Protein AF-A0A947TNJ2-F1 (afdb_monomer_lite)

Secondary structure (DSSP, 8-state):
--GGGG-HHHHHHHHHHHHHHHHHHHHHHHHHHHTT-SSHHHHHHHHHHHHHHHHHHTT---SSTHHHHHHH-

Foldseek 3Di:
DDVVVVPCVNPVVVVVVVVVCCVPVVVVQVVCVVVVVNCVVVVLQVQLVVLLVVCVVVVVCPPDDSSVVSNVD

Structure (mmCIF, N/CA/C/O backbone):
data_AF-A0A947TNJ2-F1
#
_entry.id   AF-A0A947TNJ2-F1
#
loop_
_atom_site.group_PDB
_atom_site.id
_atom_site.type_symbol
_atom_site.label_atom_id
_atom_site.label_alt_id
_atom_site.label_comp_id
_atom_site.label_asym_id
_atom_site.label_entity_id
_atom_site.label_seq_id
_atom_site.pdbx_PDB_ins_code
_atom_site.Cartn_x
_atom_site.Cartn_y
_atom_site.Cartn_z
_atom_site.occupancy
_atom_site.B_iso_or_equiv
_atom_site.auth_seq_id
_atom_site.auth_comp_id
_atom_site.auth_asym_id
_atom_site.auth_atom_id
_atom_site.pdbx_PDB_model_num
ATOM 1 N N . MET A 1 1 ? 15.875 24.069 -20.355 1.00 61.62 1 MET A N 1
ATOM 2 C CA . MET A 1 1 ? 15.356 22.688 -20.218 1.00 61.62 1 MET A CA 1
ATOM 3 C C . MET A 1 1 ? 16.559 21.763 -20.108 1.00 61.62 1 MET A C 1
ATOM 5 O O . MET A 1 1 ? 17.463 21.912 -20.919 1.00 61.62 1 MET A O 1
ATOM 9 N N . ASN A 1 2 ? 16.633 20.899 -19.091 1.00 80.88 2 ASN A N 1
ATOM 10 C CA . ASN A 1 2 ? 17.784 20.009 -18.909 1.00 80.88 2 ASN A CA 1
ATOM 11 C C . ASN A 1 2 ? 17.598 18.737 -19.749 1.00 80.88 2 ASN A C 1
ATOM 13 O O . ASN A 1 2 ? 16.809 17.869 -19.386 1.00 80.88 2 ASN A O 1
ATOM 17 N N . LEU A 1 3 ? 18.313 18.637 -20.868 1.00 81.44 3 LEU A N 1
ATOM 18 C CA . LEU A 1 3 ? 18.245 17.489 -21.779 1.00 81.44 3 LEU A CA 1
ATOM 19 C C . LEU A 1 3 ? 18.750 16.190 -21.128 1.00 81.44 3 LEU A C 1
ATOM 21 O O . LEU A 1 3 ? 18.303 15.117 -21.513 1.00 81.44 3 LEU A O 1
ATOM 25 N N . ALA A 1 4 ? 19.594 16.277 -20.092 1.00 80.25 4 ALA A N 1
ATOM 26 C CA . ALA A 1 4 ? 20.064 15.110 -19.343 1.00 80.25 4 ALA A CA 1
ATOM 27 C C . ALA A 1 4 ? 18.948 14.417 -18.537 1.00 80.25 4 ALA A C 1
ATOM 29 O O . ALA A 1 4 ? 19.047 13.234 -18.239 1.00 80.25 4 ALA A O 1
ATOM 30 N N . ALA A 1 5 ? 17.855 15.121 -18.214 1.00 79.56 5 ALA A N 1
ATOM 31 C CA . ALA A 1 5 ? 16.693 14.509 -17.565 1.00 79.56 5 ALA A CA 1
ATOM 32 C C . ALA A 1 5 ? 15.888 13.600 -18.516 1.00 79.56 5 ALA A C 1
ATOM 34 O O . ALA A 1 5 ? 15.058 12.819 -18.059 1.00 79.56 5 ALA A O 1
ATOM 35 N N . LEU A 1 6 ? 16.124 13.708 -19.829 1.00 85.38 6 LEU A N 1
ATOM 36 C CA . LEU A 1 6 ? 15.508 12.871 -20.858 1.00 85.38 6 LEU A CA 1
ATOM 37 C C . LEU A 1 6 ? 16.390 11.680 -21.252 1.00 85.38 6 LEU A C 1
ATOM 39 O O . LEU A 1 6 ? 16.105 11.028 -22.254 1.00 85.38 6 LEU A O 1
ATOM 43 N N . ASP A 1 7 ? 17.457 11.403 -20.495 1.00 89.19 7 ASP A N 1
ATOM 44 C CA . ASP A 1 7 ? 18.327 10.258 -20.747 1.00 89.19 7 ASP A CA 1
ATOM 45 C C . ASP A 1 7 ? 17.502 8.952 -20.721 1.00 89.19 7 ASP A C 1
ATOM 47 O O . ASP A 1 7 ? 16.907 8.614 -19.687 1.00 89.19 7 ASP A O 1
ATOM 51 N N . PRO A 1 8 ? 17.451 8.198 -21.838 1.00 87.81 8 PRO A N 1
ATOM 52 C CA . PRO A 1 8 ? 16.716 6.943 -21.912 1.00 87.81 8 PRO A CA 1
ATOM 53 C C . PRO A 1 8 ? 17.134 5.943 -20.834 1.00 87.81 8 PRO A C 1
ATOM 55 O O . PRO A 1 8 ? 16.281 5.211 -20.340 1.0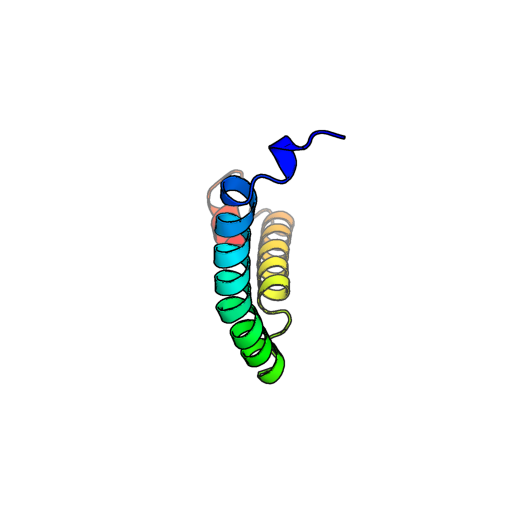0 87.81 8 PRO A O 1
ATOM 58 N N . GLY A 1 9 ? 18.406 5.924 -20.424 1.00 89.19 9 GLY A N 1
ATOM 59 C CA . GLY A 1 9 ? 18.876 5.034 -19.361 1.00 89.19 9 GLY A CA 1
ATOM 60 C C . GLY A 1 9 ? 18.262 5.360 -17.997 1.00 89.19 9 GLY A C 1
ATOM 61 O O . GLY A 1 9 ? 17.972 4.454 -17.216 1.00 89.19 9 GLY A O 1
ATOM 62 N N . LEU A 1 10 ? 18.001 6.643 -17.735 1.00 89.44 10 LEU A N 1
ATOM 63 C CA . LEU A 1 10 ? 17.394 7.120 -16.494 1.00 89.44 10 LEU A CA 1
ATOM 64 C C . LEU A 1 10 ? 15.878 6.868 -16.463 1.00 89.44 10 LEU A C 1
ATOM 66 O O . LEU A 1 10 ? 15.316 6.606 -15.402 1.00 89.44 10 LEU A O 1
ATOM 70 N N . LEU A 1 11 ? 15.215 6.940 -17.622 1.00 91.94 11 LEU A N 1
ATOM 71 C CA . LEU A 1 11 ? 13.756 6.837 -17.735 1.00 91.94 11 LEU A CA 1
ATOM 72 C C . LEU A 1 11 ? 13.256 5.408 -17.978 1.00 91.94 11 LEU A C 1
ATOM 74 O O . LEU A 1 11 ? 12.203 5.028 -17.463 1.00 91.94 11 LEU A O 1
ATOM 78 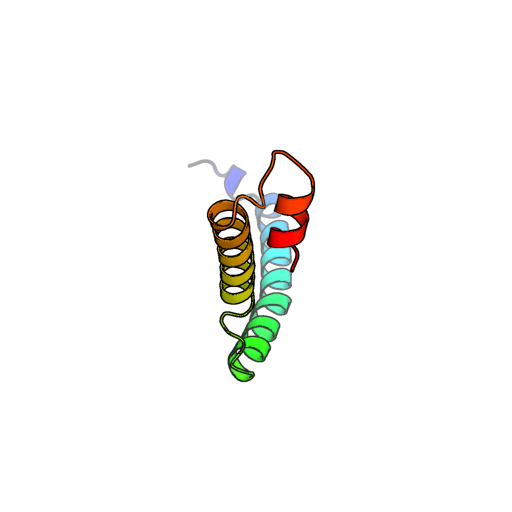N N . LEU A 1 12 ? 13.994 4.603 -18.745 1.00 94.56 12 LEU A N 1
ATOM 79 C CA . LEU A 1 12 ? 13.532 3.292 -19.202 1.00 94.56 12 LEU A CA 1
ATOM 80 C C . LEU A 1 12 ? 13.382 2.293 -18.050 1.00 94.56 12 LEU A C 1
ATOM 82 O O . LEU A 1 12 ? 12.376 1.589 -17.978 1.00 94.56 12 LEU A O 1
ATOM 86 N N . TRP A 1 13 ? 14.349 2.240 -17.131 1.00 94.12 13 TRP A N 1
ATOM 87 C CA . TRP A 1 13 ? 14.313 1.290 -16.015 1.00 94.12 13 TRP A CA 1
ATOM 88 C C . TRP A 1 13 ? 13.150 1.551 -15.046 1.00 94.12 13 TRP A C 1
ATOM 90 O O . TRP A 1 13 ? 12.370 0.621 -14.817 1.00 94.12 13 TRP A O 1
ATOM 100 N N . PRO A 1 14 ? 12.944 2.780 -14.526 1.00 94.31 14 PRO A N 1
ATOM 101 C CA . PRO A 1 14 ? 11.769 3.085 -13.712 1.00 94.31 14 PRO A CA 1
ATOM 102 C C . PRO A 1 14 ? 10.456 2.846 -14.456 1.00 94.31 14 PRO A C 1
ATOM 104 O O . PRO A 1 14 ? 9.493 2.379 -13.851 1.00 94.31 14 PRO A O 1
ATOM 107 N N . PHE A 1 15 ? 10.414 3.115 -15.764 1.00 95.19 15 PHE A N 1
ATOM 108 C CA . PHE A 1 15 ? 9.229 2.863 -16.577 1.00 95.19 15 PHE A CA 1
ATOM 109 C C . PHE A 1 15 ? 8.886 1.368 -16.645 1.00 95.19 15 PHE A C 1
ATOM 111 O O . PHE A 1 15 ? 7.745 0.992 -16.381 1.00 95.19 15 PHE A O 1
ATOM 118 N N . ILE A 1 16 ? 9.867 0.501 -16.917 1.00 97.00 16 ILE A N 1
ATOM 119 C CA . ILE A 1 16 ? 9.671 -0.959 -16.944 1.00 97.00 16 ILE A CA 1
ATOM 120 C C . ILE A 1 16 ? 9.221 -1.477 -15.575 1.00 97.00 16 ILE A C 1
ATOM 122 O O . ILE A 1 16 ? 8.277 -2.265 -15.494 1.00 97.00 16 ILE A O 1
ATOM 126 N N . VAL A 1 17 ? 9.859 -1.019 -14.494 1.00 96.44 17 VAL A N 1
ATOM 127 C CA . VAL A 1 17 ? 9.462 -1.392 -13.128 1.00 96.44 17 VAL A CA 1
ATOM 128 C C . VAL A 1 17 ? 8.035 -0.926 -12.839 1.00 96.44 17 VAL A C 1
ATOM 130 O O . VAL A 1 17 ? 7.231 -1.709 -12.337 1.00 96.44 17 VAL A O 1
ATOM 133 N N . GLY A 1 18 ? 7.684 0.304 -13.218 1.00 95.50 18 GLY A N 1
ATOM 134 C CA . GLY A 1 18 ? 6.328 0.835 -13.097 1.00 95.50 18 GLY A CA 1
ATOM 135 C C . GLY A 1 18 ? 5.300 -0.017 -13.842 1.00 95.50 18 GLY A C 1
ATOM 136 O O . GLY A 1 18 ? 4.256 -0.345 -13.279 1.00 95.50 18 GLY A O 1
ATOM 137 N N . LEU A 1 19 ? 5.612 -0.457 -15.065 1.00 97.00 19 LEU A N 1
ATOM 138 C CA . LEU A 1 19 ? 4.753 -1.367 -15.828 1.00 97.00 19 LEU A CA 1
ATOM 139 C C . LEU A 1 19 ? 4.592 -2.731 -15.144 1.00 97.00 19 LEU A C 1
ATOM 141 O O . LEU A 1 19 ? 3.477 -3.242 -15.081 1.00 97.00 19 LEU A O 1
ATOM 145 N N . LEU A 1 20 ? 5.664 -3.302 -14.592 1.00 96.69 20 LEU A N 1
ATOM 146 C CA . LEU A 1 20 ? 5.625 -4.553 -13.820 1.00 96.69 20 LEU A CA 1
ATOM 147 C C . LEU A 1 20 ? 4.764 -4.426 -12.553 1.00 96.69 20 LEU A C 1
ATOM 149 O O . LEU A 1 20 ? 3.940 -5.298 -12.256 1.00 96.69 20 LEU A O 1
ATOM 153 N N . VAL A 1 21 ? 4.913 -3.322 -11.821 1.00 96.81 21 VAL A N 1
ATOM 154 C CA . VAL A 1 21 ? 4.099 -3.015 -10.637 1.00 96.81 21 VAL A CA 1
ATOM 155 C C . VAL A 1 21 ? 2.627 -2.869 -11.025 1.00 96.81 21 VAL A C 1
ATOM 157 O O . VAL A 1 21 ? 1.773 -3.504 -10.407 1.00 96.81 21 VAL A O 1
ATOM 160 N N . LEU A 1 22 ? 2.312 -2.118 -12.085 1.00 95.12 22 LEU A N 1
ATOM 161 C CA . LEU A 1 22 ? 0.937 -1.986 -12.579 1.00 95.12 22 LEU A CA 1
ATOM 162 C C . LEU A 1 22 ? 0.356 -3.335 -13.022 1.00 95.12 22 LEU A C 1
ATOM 164 O O . LEU A 1 22 ? -0.774 -3.666 -12.656 1.00 95.12 22 LEU A O 1
ATOM 168 N N . ALA A 1 23 ?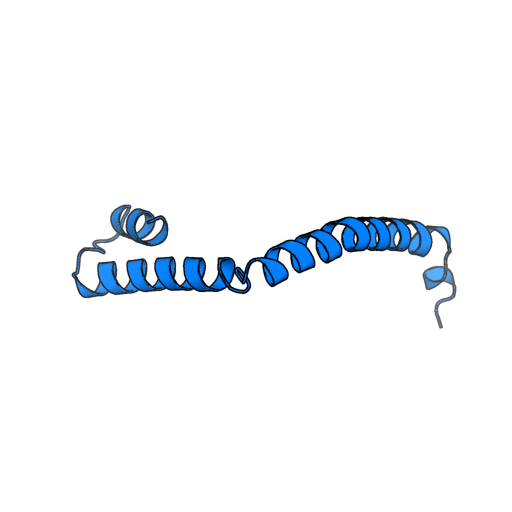 1.133 -4.132 -13.758 1.00 96.19 23 ALA A N 1
ATOM 169 C CA . ALA A 1 23 ? 0.723 -5.447 -14.246 1.00 96.19 23 ALA A CA 1
ATOM 170 C C . ALA A 1 23 ? 0.385 -6.424 -13.112 1.00 96.19 23 ALA A C 1
ATOM 172 O O . ALA A 1 23 ? -0.416 -7.335 -13.303 1.00 96.19 23 ALA A O 1
ATOM 173 N N . THR A 1 24 ? 0.961 -6.236 -11.925 1.00 94.25 24 THR A N 1
ATOM 174 C CA . THR A 1 24 ? 0.699 -7.087 -10.758 1.00 94.25 24 THR A CA 1
ATOM 175 C C . THR A 1 24 ? -0.407 -6.522 -9.872 1.00 94.25 24 THR A C 1
ATOM 177 O O . THR A 1 24 ? -1.346 -7.243 -9.529 1.00 94.25 24 THR A O 1
ATOM 180 N N . HIS A 1 25 ? -0.360 -5.231 -9.550 1.00 91.00 25 HIS A N 1
ATOM 181 C CA . HIS A 1 25 ? -1.246 -4.614 -8.562 1.00 91.00 25 HIS A CA 1
ATOM 182 C C . HIS A 1 25 ? -2.648 -4.332 -9.111 1.00 91.00 25 HIS A C 1
ATOM 184 O O . HIS A 1 25 ? -3.629 -4.522 -8.391 1.00 91.00 25 HIS A O 1
ATOM 190 N N . VAL A 1 26 ? -2.783 -3.948 -10.386 1.00 91.94 26 VAL A N 1
ATOM 191 C CA . VAL A 1 26 ? -4.100 -3.640 -10.973 1.00 91.94 26 VAL A CA 1
ATOM 192 C C . VAL A 1 26 ? -4.983 -4.893 -11.078 1.00 91.94 26 VAL A C 1
ATOM 194 O O . VAL A 1 26 ? -6.130 -4.843 -10.624 1.00 91.94 26 VAL A O 1
ATOM 197 N N . PRO A 1 27 ? -4.512 -6.049 -11.593 1.00 89.31 27 PRO A N 1
ATOM 198 C CA . PRO A 1 27 ? -5.330 -7.261 -11.625 1.00 89.31 27 PRO A CA 1
ATOM 199 C C . PRO A 1 27 ? -5.672 -7.784 -10.229 1.00 89.31 27 PRO A C 1
ATOM 201 O O . PRO A 1 27 ? -6.793 -8.247 -10.019 1.00 89.31 27 PRO A O 1
ATOM 204 N N . LEU A 1 28 ? -4.741 -7.698 -9.273 1.00 85.56 28 LEU A N 1
ATOM 205 C CA . LEU A 1 28 ? -4.995 -8.048 -7.872 1.00 85.56 28 LEU A CA 1
ATOM 206 C C . LEU A 1 28 ? -6.078 -7.151 -7.261 1.00 85.56 28 LEU A C 1
ATOM 208 O O . LEU A 1 28 ? -7.052 -7.673 -6.721 1.00 85.56 28 LEU A O 1
ATOM 212 N N . GLY A 1 29 ? -5.982 -5.832 -7.443 1.00 84.56 29 GLY A N 1
ATOM 213 C CA . GLY A 1 29 ? -6.996 -4.874 -6.997 1.00 84.56 29 GLY A CA 1
ATOM 214 C C . GLY A 1 29 ? -8.370 -5.143 -7.611 1.00 84.56 29 GLY A C 1
ATOM 215 O O . GLY A 1 29 ? -9.378 -5.130 -6.908 1.00 84.56 29 GLY A O 1
ATOM 216 N N . ARG A 1 30 ? -8.432 -5.509 -8.899 1.00 84.62 30 ARG A N 1
ATOM 217 C CA . ARG A 1 30 ? -9.691 -5.918 -9.549 1.00 84.62 30 ARG A CA 1
ATOM 218 C C . ARG A 1 30 ? -10.296 -7.179 -8.931 1.00 84.62 30 ARG A C 1
ATOM 220 O O . ARG A 1 30 ? -11.514 -7.244 -8.783 1.00 84.62 30 ARG A O 1
ATOM 227 N N . ARG A 1 31 ? -9.479 -8.171 -8.552 1.00 86.06 31 ARG A N 1
ATOM 228 C CA . ARG A 1 31 ? -9.961 -9.379 -7.849 1.00 86.06 31 ARG A CA 1
ATOM 229 C C . ARG A 1 31 ? -10.521 -9.035 -6.469 1.00 86.06 31 ARG A C 1
ATOM 231 O O . ARG A 1 31 ? -11.519 -9.620 -6.065 1.00 86.06 31 ARG A O 1
ATOM 238 N N . VAL A 1 32 ? -9.890 -8.101 -5.763 1.00 79.12 32 VAL A N 1
ATOM 239 C CA . VAL A 1 32 ? -10.334 -7.616 -4.449 1.00 79.12 32 VAL A CA 1
ATOM 240 C C . VAL A 1 32 ? -11.656 -6.844 -4.570 1.00 79.12 32 VAL A C 1
ATOM 242 O O . VAL A 1 32 ? -12.599 -7.141 -3.835 1.00 79.12 32 VAL A O 1
ATOM 245 N N . LEU A 1 33 ? -11.784 -5.965 -5.574 1.00 80.12 33 LEU A N 1
ATOM 246 C CA . LEU A 1 33 ? -13.035 -5.267 -5.903 1.00 80.12 33 LEU A CA 1
ATOM 247 C C . LEU A 1 33 ? -14.171 -6.232 -6.260 1.00 80.12 33 LEU A C 1
ATOM 249 O O . LEU A 1 33 ? -15.280 -6.082 -5.760 1.00 80.12 33 LEU A O 1
ATOM 253 N N . ALA A 1 34 ? -13.895 -7.249 -7.081 1.00 82.44 34 ALA A N 1
ATOM 254 C CA . ALA A 1 34 ? -14.890 -8.247 -7.481 1.00 82.44 34 ALA A CA 1
ATOM 255 C C . ALA A 1 34 ? -15.402 -9.096 -6.305 1.00 82.44 34 ALA A C 1
ATOM 257 O O . ALA A 1 34 ? -16.506 -9.630 -6.363 1.00 82.44 34 ALA A O 1
ATOM 258 N N . ARG A 1 35 ? -14.611 -9.216 -5.234 1.00 81.19 35 ARG A N 1
ATOM 259 C CA . ARG A 1 35 ? -15.00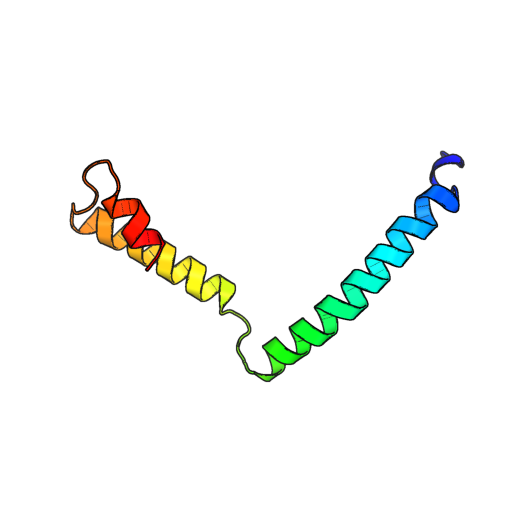0 -9.901 -3.994 1.00 81.19 35 ARG A CA 1
ATOM 260 C C . ARG A 1 35 ? -15.737 -8.981 -3.014 1.00 81.19 35 ARG A C 1
ATOM 262 O O . ARG A 1 35 ? -16.120 -9.441 -1.947 1.00 81.19 35 ARG A O 1
ATOM 269 N N . GLY A 1 36 ? -15.912 -7.698 -3.345 1.00 72.94 36 GLY A N 1
ATOM 270 C CA . GLY A 1 36 ? -16.529 -6.703 -2.462 1.00 72.94 36 GLY A CA 1
ATOM 271 C C . GLY A 1 36 ? -15.658 -6.302 -1.266 1.00 72.94 36 GLY A C 1
ATOM 272 O O . GLY A 1 36 ? -16.105 -5.559 -0.400 1.00 72.94 36 GLY A O 1
ATOM 273 N N . ILE A 1 37 ? -14.399 -6.748 -1.222 1.00 73.31 37 ILE A N 1
ATOM 274 C CA . ILE A 1 37 ? -13.457 -6.507 -0.120 1.00 73.31 37 ILE A CA 1
ATOM 275 C C . ILE A 1 37 ? -12.708 -5.191 -0.395 1.00 73.31 37 ILE A C 1
ATOM 277 O O . ILE A 1 37 ? -11.490 -5.151 -0.472 1.00 73.31 37 ILE A O 1
ATOM 281 N N . ILE A 1 38 ? -13.429 -4.099 -0.651 1.00 67.56 38 ILE A N 1
ATOM 282 C CA . ILE A 1 38 ? -12.822 -2.843 -1.141 1.00 67.56 38 ILE A CA 1
ATOM 283 C C . ILE A 1 38 ? -12.148 -2.061 -0.001 1.00 67.56 38 ILE A C 1
ATOM 285 O O . ILE A 1 38 ? -11.211 -1.305 -0.231 1.00 67.56 38 ILE A O 1
ATOM 289 N N . PHE A 1 39 ? -12.586 -2.292 1.238 1.00 68.06 39 PHE A N 1
ATOM 290 C CA . PHE A 1 39 ? -12.189 -1.510 2.407 1.00 68.06 39 PHE A CA 1
ATOM 291 C C . PHE A 1 39 ? -11.719 -2.366 3.578 1.00 68.06 39 PHE A C 1
ATOM 293 O O . PHE A 1 39 ? -11.771 -1.892 4.702 1.00 68.06 39 PHE A O 1
ATOM 300 N N . LEU A 1 40 ? -11.265 -3.606 3.360 1.00 70.12 40 LEU A N 1
ATOM 301 C CA . LEU A 1 40 ? -10.720 -4.405 4.469 1.00 70.12 40 LEU A CA 1
ATOM 302 C C . LEU A 1 40 ? -9.595 -3.652 5.180 1.00 70.12 40 LEU A C 1
ATOM 304 O O . LEU A 1 40 ? -9.586 -3.606 6.396 1.00 70.12 40 LEU A O 1
ATOM 308 N N . ASP A 1 41 ? -8.707 -3.009 4.426 1.00 77.06 41 ASP A N 1
ATOM 309 C CA . ASP A 1 41 ? -7.579 -2.264 4.987 1.00 77.06 41 ASP A CA 1
ATOM 310 C C . ASP A 1 41 ? -8.048 -1.081 5.858 1.00 77.06 41 ASP A C 1
ATOM 312 O O . ASP A 1 41 ? -7.678 -0.955 7.022 1.00 77.06 41 ASP A O 1
ATOM 316 N N . LEU A 1 42 ? -8.987 -0.278 5.342 1.00 79.19 42 LEU A N 1
ATOM 317 C CA . LEU A 1 42 ? -9.584 0.836 6.084 1.00 79.19 42 LEU A CA 1
ATOM 318 C C . LEU A 1 42 ? -10.422 0.356 7.283 1.00 79.19 42 LEU A C 1
ATOM 320 O O . LEU A 1 42 ? -10.382 0.972 8.341 1.00 79.19 42 LEU A O 1
ATOM 324 N N . ALA A 1 43 ? -11.163 -0.743 7.141 1.00 83.56 43 ALA A N 1
ATOM 325 C CA . ALA A 1 43 ? -11.987 -1.321 8.199 1.00 83.56 43 ALA A CA 1
ATOM 326 C C . ALA A 1 43 ? -11.135 -1.936 9.317 1.00 83.56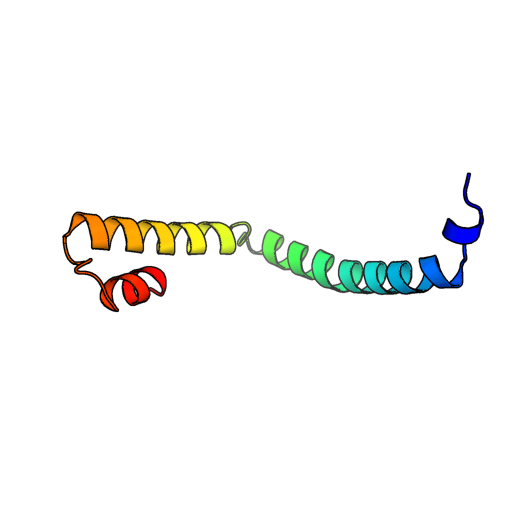 43 ALA A C 1
ATOM 328 O O . ALA A 1 43 ? -11.471 -1.778 10.485 1.00 83.56 43 ALA A O 1
ATOM 329 N N . VAL A 1 44 ? -10.016 -2.584 8.981 1.00 82.38 44 VAL A N 1
ATOM 330 C CA . VAL A 1 44 ? -9.054 -3.116 9.957 1.00 82.38 44 VAL A CA 1
ATOM 331 C C . VAL A 1 44 ? -8.341 -1.972 10.677 1.00 82.38 44 VAL A C 1
ATOM 333 O O . VAL A 1 44 ? -8.258 -1.993 11.901 1.00 82.38 44 VAL A O 1
ATOM 336 N N . ALA A 1 45 ? -7.919 -0.926 9.959 1.00 86.00 45 ALA A N 1
ATOM 337 C CA . ALA A 1 45 ? -7.366 0.275 10.585 1.00 86.00 45 ALA A CA 1
ATOM 338 C C . ALA A 1 45 ? -8.377 0.942 11.539 1.00 86.00 45 ALA A C 1
ATOM 340 O O . ALA A 1 45 ? -8.014 1.362 12.635 1.00 86.00 45 ALA A O 1
ATOM 341 N N . GLN A 1 46 ? -9.657 1.004 11.157 1.00 89.69 46 GLN A N 1
ATOM 342 C CA . GLN A 1 46 ? -10.725 1.537 12.009 1.00 89.69 46 GLN A CA 1
ATOM 343 C C . GLN A 1 46 ? -11.007 0.658 13.227 1.00 89.69 46 GLN A C 1
ATOM 345 O O . GLN A 1 46 ? -11.235 1.197 14.308 1.00 89.69 46 GLN A O 1
ATOM 350 N N . LEU A 1 47 ? -10.970 -0.667 13.075 1.00 87.00 47 LEU A N 1
ATOM 351 C CA . LEU A 1 47 ? -11.142 -1.607 14.179 1.00 87.00 47 LEU A CA 1
ATOM 352 C C . LEU A 1 47 ? -10.011 -1.461 15.208 1.00 87.00 47 LEU A C 1
ATOM 354 O O . LEU A 1 47 ? -10.293 -1.324 16.395 1.00 87.00 47 LEU A O 1
ATOM 358 N N . ALA A 1 48 ? -8.761 -1.366 14.749 1.00 87.94 48 ALA A N 1
ATOM 359 C CA . ALA A 1 48 ? -7.603 -1.129 15.610 1.00 87.94 48 ALA A CA 1
ATOM 360 C C . ALA A 1 48 ? -7.694 0.223 16.342 1.00 87.94 48 ALA A C 1
ATOM 362 O O . ALA A 1 48 ? -7.480 0.301 17.553 1.00 87.94 48 ALA A O 1
ATOM 363 N N . VAL A 1 49 ? -8.066 1.300 15.635 1.00 88.38 49 VAL A N 1
ATOM 364 C CA . VAL A 1 49 ? -8.278 2.624 16.251 1.00 88.38 49 VAL A CA 1
ATOM 365 C C . VAL A 1 49 ? -9.408 2.580 17.281 1.00 88.38 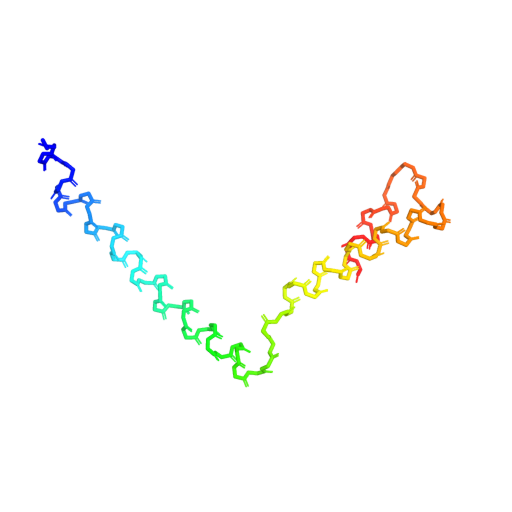49 VAL A C 1
ATOM 367 O O . VAL A 1 49 ? -9.270 3.144 18.366 1.00 88.38 49 VAL A O 1
ATOM 370 N N . PHE A 1 50 ? -10.509 1.891 16.980 1.00 88.75 50 PHE A N 1
ATOM 371 C CA . PHE A 1 50 ? -11.608 1.694 17.922 1.00 88.75 50 PHE A CA 1
ATOM 372 C C . PHE A 1 50 ? -11.155 0.924 19.172 1.00 88.75 50 PHE A C 1
ATOM 374 O O . PHE A 1 50 ? -11.484 1.342 20.282 1.00 88.75 50 PHE A O 1
ATOM 381 N N . GLY A 1 51 ? -10.348 -0.129 19.015 1.00 84.69 51 GLY A N 1
ATOM 382 C CA . GLY A 1 51 ? -9.746 -0.878 20.123 1.00 84.69 51 GLY A CA 1
ATOM 383 C C . GLY A 1 51 ? -8.879 -0.002 21.032 1.00 84.69 51 GLY A C 1
ATOM 384 O O . GLY A 1 51 ? -9.037 -0.036 22.254 1.00 84.69 51 GLY A O 1
ATOM 385 N N . VAL A 1 52 ? -8.036 0.860 20.452 1.00 82.50 52 VAL A N 1
ATOM 386 C CA . VAL A 1 52 ? -7.217 1.830 21.203 1.00 82.50 52 VAL A CA 1
ATOM 387 C C . VAL A 1 52 ? -8.086 2.819 21.987 1.00 82.50 52 VAL A C 1
ATOM 389 O O . VAL A 1 52 ? -7.848 3.039 23.176 1.00 82.50 52 VAL A O 1
ATOM 392 N N . VAL A 1 53 ? -9.116 3.391 21.354 1.00 86.00 53 VAL A N 1
ATOM 393 C CA . VAL A 1 53 ? -10.037 4.335 22.013 1.00 86.00 53 VAL A CA 1
ATOM 394 C C . VAL A 1 53 ? -10.820 3.649 23.137 1.00 86.00 53 VAL A C 1
ATOM 396 O O . VAL A 1 53 ? -10.969 4.228 24.211 1.00 86.00 53 VAL A O 1
ATOM 399 N N . ALA A 1 54 ? -11.276 2.412 22.930 1.00 86.31 54 ALA A N 1
ATOM 400 C CA . ALA A 1 54 ? -11.992 1.636 23.938 1.00 86.31 54 ALA A CA 1
ATOM 401 C C . ALA A 1 54 ? -11.101 1.281 25.141 1.00 86.31 54 ALA A C 1
ATOM 403 O O . ALA A 1 54 ? -11.529 1.438 26.284 1.00 86.31 54 ALA A O 1
ATOM 404 N N . ALA A 1 55 ? -9.854 0.863 24.906 1.00 84.12 55 ALA A N 1
ATOM 405 C CA . ALA A 1 55 ? -8.893 0.588 25.974 1.00 84.12 55 ALA A CA 1
ATOM 406 C C . ALA A 1 55 ? -8.593 1.839 26.814 1.00 84.12 55 ALA A C 1
ATOM 408 O O . ALA A 1 55 ? -8.491 1.752 28.037 1.00 84.12 55 ALA A O 1
ATOM 409 N N . HIS A 1 56 ? -8.506 3.006 26.170 1.00 79.81 56 HIS A N 1
ATOM 410 C CA . HIS A 1 56 ? -8.313 4.276 26.864 1.00 79.81 56 HIS A CA 1
ATOM 411 C C . HIS A 1 56 ? -9.566 4.712 27.641 1.00 79.81 56 HIS A C 1
ATOM 413 O O . HIS A 1 56 ? -9.460 5.139 28.785 1.00 79.81 56 HIS A O 1
ATOM 419 N N . ALA A 1 57 ? -10.763 4.534 27.070 1.00 84.75 57 ALA A N 1
ATOM 420 C CA . ALA A 1 57 ? -12.030 4.880 27.720 1.00 84.75 57 ALA A CA 1
ATOM 421 C C . ALA A 1 57 ? -12.348 4.013 28.952 1.00 84.75 57 ALA A C 1
ATOM 423 O O . ALA A 1 57 ? -13.040 4.467 29.861 1.00 84.75 57 ALA A O 1
ATOM 424 N N . LEU A 1 58 ? -11.859 2.772 28.982 1.00 84.69 58 LEU A N 1
ATOM 425 C CA . LEU A 1 58 ? -12.040 1.841 30.098 1.00 84.69 58 LEU A CA 1
ATOM 426 C C . LEU A 1 58 ? -10.933 1.943 31.160 1.00 84.69 58 LEU A C 1
ATOM 428 O O . LEU A 1 58 ? -10.886 1.099 32.051 1.00 84.69 58 LEU A O 1
ATOM 432 N N . ASP A 1 59 ? -10.032 2.928 31.048 1.00 73.31 59 ASP A N 1
ATOM 433 C CA . ASP A 1 59 ? -8.842 3.089 31.903 1.00 73.31 59 ASP A CA 1
ATOM 434 C C . ASP A 1 59 ? -7.935 1.836 31.931 1.00 73.31 59 ASP A C 1
ATOM 436 O O . ASP A 1 59 ? -7.071 1.658 32.784 1.00 73.31 59 ASP A O 1
ATOM 440 N N . LEU A 1 60 ? -8.107 0.946 30.945 1.00 65.62 60 LEU A N 1
ATOM 441 C CA . LEU A 1 60 ? -7.273 -0.241 30.735 1.00 65.62 60 LEU A CA 1
ATOM 442 C C . LEU A 1 60 ? -5.911 0.139 30.136 1.00 65.62 60 LEU A C 1
ATOM 444 O O . LEU A 1 60 ? -4.984 -0.670 30.108 1.00 65.62 60 LEU A O 1
ATOM 448 N N . ALA A 1 61 ? -5.793 1.379 29.664 1.00 58.72 61 ALA A N 1
ATOM 449 C CA . ALA A 1 61 ? -4.581 2.007 29.175 1.00 58.72 61 ALA A CA 1
ATOM 450 C C . ALA A 1 61 ? -3.772 2.644 30.319 1.00 58.72 61 ALA A C 1
ATOM 452 O O . ALA A 1 61 ? -3.414 3.816 30.247 1.00 58.72 61 ALA A O 1
ATOM 453 N N . ALA A 1 62 ? -3.462 1.878 31.366 1.00 58.06 62 ALA A N 1
ATOM 454 C CA . ALA A 1 62 ? -2.329 2.222 32.218 1.00 58.06 62 ALA A CA 1
ATOM 455 C C . ALA A 1 62 ? -1.053 2.075 31.370 1.00 58.06 62 ALA A C 1
ATOM 457 O O . ALA A 1 62 ? -0.869 1.037 30.730 1.00 58.06 62 ALA A O 1
ATOM 458 N N . ASP A 1 63 ? -0.224 3.122 31.320 1.00 59.84 63 ASP A N 1
ATOM 459 C CA . ASP A 1 63 ? 0.982 3.251 30.487 1.00 59.84 63 ASP A CA 1
ATOM 460 C C . ASP A 1 63 ? 1.724 1.914 30.269 1.00 59.84 63 ASP A C 1
ATOM 462 O O . ASP A 1 63 ? 2.440 1.428 31.147 1.00 59.84 63 ASP A O 1
ATOM 466 N N . GLY A 1 64 ? 1.553 1.285 29.096 1.00 69.44 64 GLY A N 1
ATOM 467 C CA . GLY A 1 64 ? 2.223 0.016 28.805 1.00 69.44 64 GLY A CA 1
ATOM 468 C C . GLY A 1 64 ? 1.586 -0.881 27.741 1.00 69.44 64 GLY A C 1
ATOM 469 O O . GLY A 1 64 ? 0.733 -0.478 26.947 1.00 69.44 64 GLY A O 1
ATOM 470 N N . TRP A 1 65 ? 2.024 -2.145 27.764 1.00 65.81 65 TRP A N 1
ATOM 471 C CA . TRP A 1 65 ? 1.668 -3.238 26.846 1.00 65.81 65 TRP A CA 1
ATOM 472 C C . TRP A 1 65 ? 0.162 -3.491 26.581 1.00 65.81 65 TRP A C 1
ATOM 474 O O . TRP A 1 65 ? -0.132 -3.992 25.491 1.00 65.81 65 TRP A O 1
ATOM 484 N N . PRO A 1 66 ? -0.810 -3.126 27.453 1.00 65.88 66 PRO A N 1
ATOM 485 C CA . PRO A 1 66 ? -2.233 -3.327 27.158 1.00 65.88 66 PRO A CA 1
ATOM 486 C C . PRO A 1 66 ? -2.734 -2.511 25.958 1.00 65.88 66 PRO A C 1
ATOM 488 O O . PRO A 1 66 ? -3.595 -2.974 25.213 1.00 65.88 66 PRO A O 1
ATOM 491 N N . THR A 1 67 ? -2.158 -1.328 25.711 1.00 62.72 67 THR A N 1
ATOM 492 C CA . THR A 1 67 ? -2.534 -0.484 24.560 1.00 62.72 67 THR A CA 1
ATOM 493 C C . THR A 1 67 ? -2.078 -1.069 23.222 1.00 62.72 67 THR A C 1
ATOM 495 O O . THR A 1 67 ? -2.787 -0.956 22.226 1.00 62.72 67 THR A O 1
ATOM 498 N N . GLN A 1 68 ? -0.932 -1.758 23.194 1.00 66.75 68 GLN A N 1
ATOM 499 C CA . GLN A 1 68 ? -0.422 -2.427 21.991 1.00 66.75 68 GLN A CA 1
ATOM 500 C C . GLN A 1 68 ? -1.246 -3.670 21.632 1.00 66.75 68 GLN A C 1
ATOM 502 O O . GLN A 1 68 ? -1.489 -3.922 20.456 1.00 66.75 68 GLN A O 1
ATOM 507 N N . LEU A 1 69 ? -1.723 -4.418 22.633 1.00 69.75 69 LEU A N 1
ATOM 508 C CA . LEU A 1 69 ? -2.631 -5.549 22.416 1.00 69.75 69 LEU A CA 1
ATOM 509 C C . LEU A 1 69 ? -4.004 -5.108 21.907 1.00 69.75 69 LEU A C 1
ATOM 511 O O . LEU A 1 69 ? -4.549 -5.755 21.021 1.00 69.75 69 LEU A O 1
ATOM 515 N N . ALA A 1 70 ? -4.533 -3.994 22.416 1.00 65.94 70 ALA A N 1
ATOM 516 C CA . ALA A 1 70 ? -5.798 -3.437 21.943 1.00 65.94 70 ALA A CA 1
ATOM 517 C C . ALA A 1 70 ? -5.731 -2.920 20.492 1.00 65.94 70 ALA A C 1
ATOM 519 O O . ALA A 1 70 ? -6.749 -2.899 19.813 1.00 65.94 70 ALA A O 1
ATOM 520 N N . ALA A 1 71 ? -4.547 -2.519 20.014 1.00 61.59 71 ALA A N 1
ATOM 521 C CA . ALA A 1 71 ? -4.326 -2.116 18.623 1.00 61.59 71 ALA A CA 1
ATOM 522 C C . ALA A 1 71 ? -4.100 -3.301 17.661 1.00 61.59 71 ALA A C 1
ATOM 524 O O . ALA A 1 71 ? -4.189 -3.124 16.448 1.00 61.59 71 ALA A O 1
ATOM 525 N N . ALA A 1 72 ? -3.749 -4.480 18.185 1.00 64.81 72 ALA A N 1
ATOM 526 C CA . ALA A 1 72 ? -3.424 -5.674 17.401 1.00 64.81 72 ALA A CA 1
ATOM 527 C C . ALA A 1 72 ? -4.588 -6.678 17.275 1.00 64.81 72 ALA A C 1
ATOM 529 O O . ALA A 1 72 ? -4.476 -7.624 16.493 1.00 64.81 72 ALA A O 1
ATOM 530 N N . ALA A 1 73 ? -5.659 -6.496 18.055 1.00 55.53 73 ALA A N 1
ATOM 531 C CA . ALA A 1 73 ? -6.890 -7.290 18.027 1.00 55.53 73 ALA A CA 1
ATOM 532 C C . ALA A 1 73 ? -7.951 -6.642 17.125 1.00 55.53 73 ALA A C 1
ATOM 534 O O . ALA A 1 73 ? -8.671 -7.407 16.444 1.00 55.53 73 ALA A O 1
#

Sequence (73 aa):
MNLAALDPGLLLWPFIVGLLVLATHVPLGRRVLARGIIFLDLAVAQLAVFGVVAAHALDLAADGWPTQLAAAA

pLDDT: mean 81.29, std 11.4, range [55.53, 97.0]

Radius of gyration: 21.88 Å; chains: 1; bounding box: 37×33×54 Å